Protein AF-A0AAD7ZC26-F1 (afdb_monomer_lite)

Radius of gyration: 25.43 Å; chains: 1; bounding box: 48×97×49 Å

Organism: Diploptera punctata (NCBI:txid6984)

Foldseek 3Di:
DDDDDDDDPPPPPPPPPPDDPPPLCPPDDDDPQWDWAFADDDDPDPPDDGDRIDTDGNPPDPVPPPDVPVLQPPDDDDQQWGWDQQDDDDPDPPDDRDGIDTDGDADPVRDSPSDDDLCPPDDDDPQWDKDWDDDDDPDPPDDDIHIDIDGPPPPD

Sequence (156 aa):
MLLDLIFGAFLLTSGCYGKPRQEPCASVTCESGYYCQPQYRHCVTRPCTQPPPKCVQIPTDPENKDPPINECESVKCRHGYYCQPQRRYCVTTPCYQPGPKCVPIPTETGEPSLHYNPCANVTCSAGTYCQFTIINCFTTPCPQPEPFCEQITAKR

Structure (mmCIF, N/CA/C/O backbone):
data_AF-A0AAD7ZC26-F1
#
_entry.id   AF-A0AAD7ZC26-F1
#
loop_
_atom_site.group_PDB
_atom_site.id
_atom_site.type_symbol
_atom_site.label_atom_id
_atom_site.label_alt_id
_atom_site.label_comp_id
_atom_site.label_asym_id
_atom_site.label_entity_id
_atom_site.label_seq_id
_atom_site.pdbx_PDB_ins_code
_atom_site.Cartn_x
_atom_site.Cartn_y
_atom_site.Cartn_z
_atom_site.occupancy
_atom_site.B_iso_or_equiv
_atom_site.auth_seq_id
_atom_site.auth_comp_id
_atom_site.auth_asym_id
_atom_site.auth_atom_id
_atom_site.pdbx_PDB_model_num
ATOM 1 N N . MET A 1 1 ? -7.519 -72.161 -4.606 1.00 52.31 1 MET A N 1
ATOM 2 C CA . MET A 1 1 ? -6.377 -71.307 -4.986 1.00 52.31 1 MET A CA 1
ATOM 3 C C . MET A 1 1 ? -6.771 -70.556 -6.243 1.00 52.31 1 MET A C 1
ATOM 5 O O . MET A 1 1 ? -6.722 -71.134 -7.316 1.00 52.31 1 MET A O 1
ATOM 9 N N . LEU A 1 2 ? -7.251 -69.325 -6.091 1.00 50.31 2 LEU A N 1
ATOM 10 C CA . LEU A 1 2 ? -7.445 -68.380 -7.188 1.00 50.31 2 LEU A CA 1
ATOM 11 C C . LEU A 1 2 ? -7.242 -66.994 -6.565 1.00 50.31 2 LEU A C 1
ATOM 13 O O . LEU A 1 2 ? -8.069 -66.538 -5.778 1.00 50.31 2 LEU A O 1
ATOM 17 N N . LEU A 1 3 ? -6.048 -66.438 -6.770 1.00 50.41 3 LEU A N 1
ATOM 18 C CA . LEU A 1 3 ? -5.727 -65.051 -6.456 1.00 50.41 3 LEU A CA 1
ATOM 19 C C . LEU A 1 3 ? -6.137 -64.234 -7.678 1.00 50.41 3 LEU A C 1
ATOM 21 O O . LEU A 1 3 ? -5.496 -64.382 -8.712 1.00 50.41 3 LEU A O 1
ATOM 25 N N . ASP A 1 4 ? -7.119 -63.350 -7.534 1.00 49.47 4 ASP A N 1
ATOM 26 C CA . ASP A 1 4 ? -7.342 -62.280 -8.501 1.00 49.47 4 ASP A CA 1
ATOM 27 C C . ASP A 1 4 ? -7.375 -60.927 -7.790 1.00 49.47 4 ASP A C 1
ATOM 29 O O . ASP A 1 4 ? -8.308 -60.553 -7.079 1.00 49.47 4 ASP A O 1
ATOM 33 N N . LEU A 1 5 ? -6.242 -60.249 -7.968 1.00 56.09 5 LEU A N 1
ATOM 34 C CA . LEU A 1 5 ? -6.056 -58.812 -8.112 1.00 56.09 5 LEU A CA 1
ATOM 35 C C . LEU A 1 5 ? -7.349 -57.997 -8.284 1.00 56.09 5 LEU A C 1
ATOM 37 O O . LEU A 1 5 ? -7.969 -58.025 -9.345 1.00 56.09 5 LEU A O 1
ATOM 41 N N . ILE A 1 6 ? -7.644 -57.123 -7.318 1.00 58.47 6 ILE A N 1
ATOM 42 C CA . ILE A 1 6 ? -8.389 -55.892 -7.599 1.00 58.47 6 ILE A CA 1
ATOM 43 C C . ILE A 1 6 ? -7.529 -54.702 -7.190 1.00 58.47 6 ILE A C 1
ATOM 45 O O . ILE A 1 6 ? -7.143 -54.520 -6.037 1.00 58.47 6 ILE A O 1
ATOM 49 N N . PHE A 1 7 ? -7.198 -53.943 -8.228 1.00 47.16 7 PHE A N 1
ATOM 50 C CA . PHE A 1 7 ? -6.383 -52.747 -8.267 1.00 47.16 7 PHE A CA 1
ATOM 51 C C . PHE A 1 7 ? -6.825 -51.704 -7.238 1.00 47.16 7 PHE A C 1
ATOM 53 O O . PHE A 1 7 ? -7.965 -51.240 -7.239 1.00 47.16 7 PHE A O 1
ATOM 60 N N . GLY A 1 8 ? -5.869 -51.273 -6.414 1.00 45.41 8 GLY A N 1
ATOM 61 C CA . GLY A 1 8 ? -5.979 -50.054 -5.629 1.00 45.41 8 GLY A CA 1
ATOM 62 C C . GLY A 1 8 ? -6.068 -48.838 -6.547 1.00 45.41 8 GLY A C 1
ATOM 63 O O . GLY A 1 8 ? -5.080 -48.428 -7.153 1.00 45.41 8 GLY A O 1
ATOM 64 N N . ALA A 1 9 ? -7.252 -48.237 -6.619 1.00 47.50 9 ALA A N 1
ATOM 65 C CA . ALA A 1 9 ? -7.440 -46.900 -7.157 1.00 47.50 9 ALA A CA 1
ATOM 66 C C . ALA A 1 9 ? -6.942 -45.874 -6.124 1.00 47.50 9 ALA A C 1
ATOM 68 O O . ALA A 1 9 ? -7.711 -45.319 -5.341 1.00 47.50 9 ALA A O 1
ATOM 69 N N . PHE A 1 10 ? -5.628 -45.643 -6.102 1.00 43.62 10 PHE A N 1
ATOM 70 C CA . PHE A 1 10 ? -5.040 -44.483 -5.437 1.00 43.62 10 PHE A CA 1
ATOM 71 C C . PHE A 1 10 ? -5.405 -43.238 -6.257 1.00 43.62 10 PHE A C 1
ATOM 73 O O . PHE A 1 10 ? -4.747 -42.894 -7.239 1.00 43.62 10 PHE A O 1
ATOM 80 N N . LEU A 1 11 ? -6.493 -42.571 -5.871 1.00 43.16 11 LEU A N 1
ATOM 81 C CA . LEU A 1 11 ? -6.806 -41.219 -6.320 1.00 43.16 11 LEU A CA 1
ATOM 82 C C . LEU A 1 11 ? -5.749 -40.269 -5.743 1.00 43.16 11 LEU A C 1
ATOM 84 O O . LEU A 1 11 ? -5.903 -39.720 -4.655 1.00 43.16 11 LEU A O 1
ATOM 88 N N . LEU A 1 12 ? -4.653 -40.082 -6.480 1.00 42.78 12 LEU A N 1
ATOM 89 C CA . LEU A 1 12 ? -3.756 -38.944 -6.309 1.00 42.78 12 LEU A CA 1
ATOM 90 C C . LEU A 1 12 ? -4.527 -37.687 -6.722 1.00 42.78 12 LEU A C 1
ATOM 92 O O . LEU A 1 12 ? -4.458 -37.231 -7.863 1.00 42.78 12 LEU A O 1
ATOM 96 N N . THR A 1 13 ? -5.291 -37.119 -5.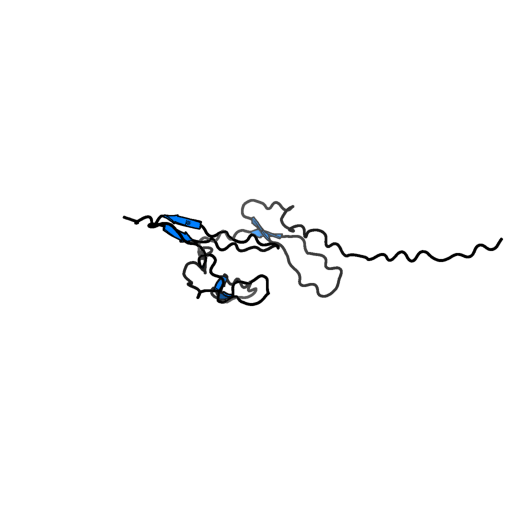790 1.00 45.69 13 THR A N 1
ATOM 97 C CA . THR A 1 13 ? -5.706 -35.723 -5.882 1.00 45.69 13 THR A CA 1
ATOM 98 C C . THR A 1 13 ? -4.445 -34.881 -5.749 1.00 45.69 13 THR A C 1
ATOM 100 O O . THR A 1 13 ? -4.017 -34.537 -4.647 1.00 45.69 13 THR A O 1
ATOM 103 N N . SER A 1 14 ? -3.821 -34.598 -6.889 1.00 42.56 14 SER A N 1
ATOM 104 C CA . SER A 1 14 ? -2.744 -33.631 -7.071 1.00 42.56 14 SER A CA 1
ATOM 105 C C . SER A 1 14 ? -3.265 -32.234 -6.733 1.00 42.56 14 SER A C 1
ATOM 107 O O . SER A 1 14 ? -3.502 -31.407 -7.611 1.00 42.56 14 SER A O 1
ATOM 109 N N . GLY A 1 15 ? -3.490 -31.972 -5.448 1.00 40.41 15 GLY A N 1
ATOM 110 C CA . GLY A 1 15 ? -3.677 -30.628 -4.942 1.00 40.41 15 GLY A CA 1
ATOM 111 C C . GLY A 1 15 ? -2.393 -29.867 -5.225 1.00 40.41 15 GLY A C 1
ATOM 112 O O . GLY A 1 15 ? -1.362 -30.119 -4.603 1.00 40.41 15 GLY A O 1
ATOM 113 N N . CYS A 1 16 ? -2.427 -28.958 -6.198 1.00 36.28 16 CYS A N 1
ATOM 114 C CA . CYS A 1 16 ? -1.396 -27.945 -6.345 1.00 36.28 16 CYS A CA 1
ATOM 115 C C . CYS A 1 16 ? -1.462 -27.029 -5.116 1.00 36.28 16 CYS A C 1
ATOM 117 O O . CYS A 1 16 ? -2.050 -25.953 -5.170 1.00 36.28 16 CYS A O 1
ATOM 119 N N . TYR A 1 17 ? -0.874 -27.455 -3.998 1.00 37.22 17 TYR A N 1
ATOM 120 C CA . TYR A 1 17 ? -0.550 -26.563 -2.896 1.00 37.22 17 TYR A CA 1
ATOM 121 C C . TYR A 1 17 ? 0.497 -25.586 -3.430 1.00 37.22 17 TYR A C 1
ATOM 123 O O . TYR A 1 17 ? 1.680 -25.912 -3.550 1.00 37.22 17 TYR A O 1
ATOM 131 N N . GLY A 1 18 ? 0.044 -24.405 -3.856 1.00 38.97 18 GLY A N 1
ATOM 132 C CA . GLY A 1 18 ? 0.932 -23.312 -4.216 1.00 38.97 18 GLY A CA 1
ATOM 133 C C . GLY A 1 18 ? 1.822 -23.021 -3.016 1.00 38.97 18 GLY A C 1
ATOM 134 O O . GLY A 1 18 ? 1.324 -22.626 -1.965 1.00 38.97 18 GLY A O 1
ATOM 135 N N . LYS A 1 19 ? 3.133 -23.258 -3.153 1.00 41.38 19 LYS A N 1
ATOM 136 C CA . LYS A 1 19 ? 4.108 -22.805 -2.156 1.00 41.38 19 LYS A CA 1
ATOM 137 C C . LYS A 1 19 ? 3.853 -21.317 -1.873 1.00 41.38 19 LYS A C 1
ATOM 139 O O . LYS A 1 19 ? 3.582 -20.583 -2.830 1.00 41.38 19 LYS A O 1
ATOM 144 N N . PRO A 1 20 ? 3.950 -20.863 -0.609 1.00 44.84 20 PRO A N 1
ATOM 145 C CA . PRO A 1 20 ? 3.860 -19.445 -0.291 1.00 44.84 20 PRO A CA 1
ATOM 146 C C . PRO A 1 20 ? 4.838 -18.691 -1.190 1.00 44.84 20 PRO A C 1
ATOM 148 O O . PRO A 1 20 ? 6.010 -19.059 -1.306 1.00 44.84 20 PRO A O 1
ATOM 151 N N . ARG A 1 21 ? 4.307 -17.710 -1.921 1.00 54.25 21 ARG A N 1
ATOM 152 C CA . ARG A 1 21 ? 5.034 -16.936 -2.924 1.00 54.25 21 ARG A CA 1
ATOM 153 C C . ARG A 1 21 ? 6.139 -16.183 -2.186 1.00 54.25 21 ARG A C 1
ATOM 155 O O . ARG A 1 21 ? 5.853 -15.188 -1.534 1.00 54.25 21 ARG A O 1
ATOM 162 N N . GLN A 1 22 ? 7.369 -16.699 -2.226 1.00 58.16 22 GLN A N 1
ATOM 163 C CA . GLN A 1 22 ? 8.522 -15.987 -1.681 1.00 58.16 22 GLN A CA 1
ATOM 164 C C . GLN A 1 22 ? 8.574 -14.620 -2.357 1.00 58.16 22 GLN A C 1
ATOM 166 O O . GLN A 1 22 ? 8.558 -14.534 -3.588 1.00 58.16 22 GLN A O 1
ATOM 171 N N . GLU A 1 23 ? 8.572 -13.556 -1.558 1.00 75.38 23 GLU A N 1
ATOM 172 C CA . GLU A 1 23 ? 8.783 -12.217 -2.080 1.00 75.38 23 GLU A CA 1
ATOM 173 C C . GLU A 1 23 ? 10.173 -12.201 -2.725 1.00 75.38 23 GLU A C 1
ATOM 175 O O . GLU A 1 23 ? 11.161 -12.467 -2.041 1.00 75.38 23 GLU A O 1
ATOM 180 N N . PRO A 1 24 ? 10.293 -11.931 -4.035 1.00 79.25 24 PRO A N 1
ATOM 181 C CA . PRO A 1 24 ? 11.559 -12.087 -4.751 1.00 79.25 24 PRO A CA 1
ATOM 182 C C . PRO A 1 24 ? 12.663 -11.171 -4.207 1.00 79.25 24 PRO A C 1
ATOM 184 O O . PRO A 1 24 ? 13.836 -11.452 -4.408 1.00 79.25 24 PRO A O 1
ATOM 187 N N . CYS A 1 25 ? 12.306 -10.108 -3.483 1.00 86.56 25 CYS A N 1
ATOM 188 C CA . CYS A 1 25 ? 13.255 -9.217 -2.822 1.00 86.56 25 CYS A CA 1
ATOM 189 C C . CYS A 1 25 ? 13.634 -9.630 -1.390 1.00 86.56 25 CYS A C 1
ATOM 191 O O . CYS A 1 25 ? 14.543 -9.029 -0.830 1.00 86.56 25 CYS A O 1
ATOM 193 N N . ALA A 1 26 ? 13.003 -10.649 -0.798 1.00 85.88 26 ALA A N 1
ATOM 194 C CA . ALA A 1 26 ? 13.269 -11.043 0.590 1.00 85.88 26 ALA A CA 1
ATOM 195 C C . ALA A 1 26 ? 14.703 -11.556 0.815 1.00 85.88 26 ALA A C 1
ATOM 197 O O . ALA A 1 26 ? 15.224 -11.462 1.921 1.00 85.88 26 ALA A O 1
ATOM 198 N N . SER A 1 27 ? 15.348 -12.094 -0.224 1.00 86.81 27 SER A N 1
ATOM 199 C CA . SER A 1 27 ? 16.714 -12.627 -0.158 1.00 86.81 27 SER A CA 1
ATOM 200 C C . SER A 1 27 ? 17.760 -11.744 -0.845 1.00 86.81 27 SER A C 1
ATOM 202 O O . SER A 1 27 ? 18.887 -12.195 -1.039 1.00 86.81 27 SER A O 1
ATOM 204 N N . VAL A 1 28 ? 17.401 -10.532 -1.285 1.00 90.38 28 VAL A N 1
ATOM 205 C CA . VAL A 1 28 ? 18.288 -9.673 -2.083 1.00 90.38 28 VAL A CA 1
ATOM 206 C C . VAL A 1 28 ? 18.618 -8.394 -1.334 1.00 90.38 28 VAL A C 1
ATOM 208 O O . VAL A 1 28 ? 17.762 -7.538 -1.126 1.00 90.38 28 VAL A O 1
ATOM 211 N N . THR A 1 29 ? 19.894 -8.251 -0.987 1.00 93.06 29 THR A N 1
ATOM 212 C CA . THR A 1 29 ? 20.455 -7.036 -0.396 1.00 93.06 29 THR A CA 1
ATOM 213 C C . THR A 1 29 ? 21.092 -6.195 -1.498 1.00 93.06 29 THR A C 1
ATOM 215 O O . THR A 1 29 ? 22.001 -6.663 -2.182 1.00 93.06 29 THR A O 1
ATOM 218 N N . CYS A 1 30 ? 20.615 -4.964 -1.679 1.00 92.62 30 CYS A N 1
ATOM 219 C CA . CYS A 1 30 ? 21.195 -4.001 -2.616 1.00 92.62 30 CYS A CA 1
ATOM 220 C C . CYS A 1 30 ? 22.222 -3.095 -1.919 1.00 92.62 30 CYS A C 1
ATOM 222 O O . CYS A 1 30 ? 22.144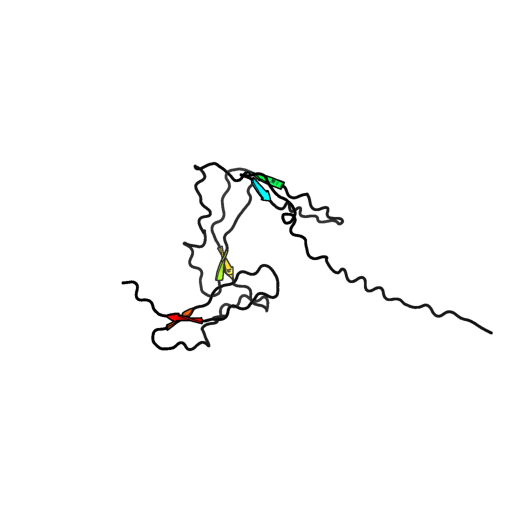 -2.877 -0.711 1.00 92.62 30 CYS A O 1
ATOM 224 N N . GLU A 1 31 ? 23.171 -2.556 -2.687 1.00 91.94 31 GLU A N 1
ATOM 225 C CA . GLU A 1 31 ? 24.127 -1.549 -2.208 1.00 91.94 31 GLU A CA 1
ATOM 226 C C . GLU A 1 31 ? 23.426 -0.230 -1.828 1.00 91.94 31 GLU A C 1
ATOM 228 O O . GLU A 1 31 ? 22.322 0.069 -2.293 1.00 91.94 31 GLU A O 1
ATOM 233 N N . SER A 1 32 ? 24.076 0.584 -0.990 1.00 88.25 32 SER A N 1
ATOM 234 C CA . SER A 1 32 ? 23.566 1.901 -0.589 1.00 88.25 32 SER A CA 1
ATOM 235 C C . SER A 1 32 ? 23.230 2.768 -1.806 1.00 88.25 32 SER A C 1
ATOM 237 O O . SER A 1 32 ? 24.037 2.911 -2.721 1.00 88.25 32 SER A O 1
ATOM 239 N N . GLY A 1 33 ? 22.038 3.371 -1.807 1.00 84.44 33 GLY A N 1
ATOM 240 C CA . GLY A 1 33 ? 21.546 4.161 -2.942 1.00 84.44 33 GLY A CA 1
ATOM 241 C C . GLY A 1 33 ? 20.802 3.348 -4.006 1.00 84.44 33 GLY A C 1
ATOM 242 O O . GLY A 1 33 ? 20.439 3.904 -5.038 1.00 84.44 33 GLY A O 1
ATOM 243 N N . TYR A 1 34 ? 20.533 2.063 -3.762 1.00 89.56 34 TYR A N 1
ATOM 244 C CA . TYR A 1 34 ? 19.723 1.204 -4.624 1.00 89.56 34 TYR A CA 1
ATOM 245 C C . TYR A 1 34 ? 18.591 0.549 -3.824 1.00 89.56 34 TYR A C 1
ATOM 247 O O . TYR A 1 34 ? 18.728 0.287 -2.632 1.00 89.56 34 TYR A O 1
ATOM 255 N N . TYR A 1 35 ? 17.470 0.249 -4.481 1.00 85.12 35 TYR A N 1
ATOM 256 C CA . TYR A 1 35 ? 16.385 -0.548 -3.905 1.00 85.12 35 TYR A CA 1
ATOM 257 C C . TYR A 1 35 ? 16.105 -1.783 -4.763 1.00 85.12 35 TYR A C 1
ATOM 259 O O . TYR A 1 35 ? 16.323 -1.783 -5.977 1.00 85.12 35 TYR A O 1
ATOM 267 N N . CYS A 1 36 ? 15.636 -2.858 -4.129 1.00 89.62 36 CYS A N 1
ATOM 268 C CA . CYS A 1 36 ? 15.265 -4.073 -4.843 1.00 89.62 36 CYS A CA 1
ATOM 269 C C . CYS A 1 36 ? 13.924 -3.871 -5.555 1.00 89.62 36 CYS A C 1
ATOM 271 O O . CYS A 1 36 ? 12.907 -3.606 -4.915 1.00 89.62 36 CYS A O 1
ATOM 273 N N . GLN A 1 37 ? 13.915 -4.024 -6.880 1.00 87.12 37 GLN A N 1
ATOM 274 C CA . GLN A 1 37 ? 12.700 -3.988 -7.681 1.00 87.12 37 GLN A CA 1
ATOM 275 C C . GLN A 1 37 ? 12.342 -5.401 -8.163 1.00 87.12 37 GLN A C 1
ATOM 277 O O . GLN A 1 37 ? 13.110 -6.006 -8.928 1.00 87.12 37 GLN A O 1
ATOM 282 N N . PRO A 1 38 ? 11.168 -5.931 -7.771 1.00 84.44 38 PRO A N 1
ATOM 283 C CA . PRO A 1 38 ? 10.687 -7.200 -8.290 1.00 84.44 38 PRO A CA 1
ATOM 284 C C . PRO A 1 38 ? 10.415 -7.077 -9.792 1.00 84.44 38 PRO A C 1
ATOM 286 O O . PRO A 1 38 ? 9.823 -6.104 -10.261 1.00 84.44 38 PRO A O 1
ATOM 289 N N . GLN A 1 39 ? 10.847 -8.076 -10.557 1.00 80.25 39 GLN A N 1
ATOM 290 C CA . GLN A 1 39 ? 10.651 -8.125 -12.001 1.00 80.25 39 GLN A CA 1
ATOM 291 C C . GLN A 1 39 ? 9.491 -9.077 -12.309 1.00 80.25 39 GLN A C 1
ATOM 293 O O . GLN A 1 39 ? 9.562 -10.275 -12.035 1.00 80.25 39 GLN A O 1
ATOM 298 N N . TYR A 1 40 ? 8.410 -8.557 -12.888 1.00 77.31 40 TYR A N 1
ATOM 299 C CA . TYR A 1 40 ? 7.254 -9.364 -13.273 1.00 77.31 40 TYR A CA 1
ATOM 300 C C . TYR A 1 40 ? 7.191 -9.484 -14.794 1.00 77.31 40 TYR A C 1
ATOM 302 O O . TYR A 1 40 ? 7.112 -8.484 -15.502 1.00 77.31 40 TYR A O 1
ATOM 310 N N . ARG A 1 41 ? 7.199 -10.718 -15.309 1.00 70.94 41 ARG A N 1
ATOM 311 C CA . ARG A 1 41 ? 6.819 -10.997 -16.699 1.00 70.94 41 ARG A CA 1
ATOM 312 C C . ARG A 1 41 ? 5.424 -11.599 -16.722 1.00 70.94 41 ARG A C 1
ATOM 314 O O . ARG A 1 41 ? 5.150 -12.563 -16.009 1.00 70.94 41 ARG A O 1
ATOM 321 N N . HIS A 1 42 ? 4.567 -11.057 -17.581 1.00 69.50 42 HIS A N 1
ATOM 322 C CA . HIS A 1 42 ? 3.330 -11.723 -17.965 1.00 69.50 42 HIS A CA 1
ATOM 323 C C . HIS A 1 42 ? 3.700 -12.926 -18.837 1.00 69.50 42 HIS A C 1
ATOM 325 O O . HIS A 1 42 ? 4.027 -12.774 -20.010 1.00 69.50 42 HIS A O 1
ATOM 331 N N . CYS A 1 43 ? 3.722 -14.121 -18.249 1.00 72.06 43 CYS A N 1
ATOM 332 C CA . CYS A 1 43 ? 3.868 -15.360 -19.005 1.00 72.06 43 CYS A CA 1
ATOM 333 C C . CYS A 1 43 ? 2.494 -15.971 -19.260 1.00 72.06 43 CYS A C 1
ATOM 335 O O . CYS A 1 43 ? 1.699 -16.131 -18.335 1.00 72.06 43 CYS A O 1
ATOM 337 N N . VAL A 1 44 ? 2.249 -16.319 -20.521 1.00 76.31 44 VAL A N 1
ATOM 338 C CA . VAL A 1 44 ? 0.996 -16.929 -20.992 1.00 76.31 44 VAL A CA 1
ATOM 339 C C . VAL A 1 44 ? 1.102 -18.462 -21.005 1.00 76.31 44 VAL A C 1
ATOM 341 O O . VAL A 1 44 ? 0.099 -19.155 -20.874 1.00 76.31 44 VAL A O 1
ATOM 344 N N . THR A 1 45 ? 2.322 -19.003 -21.075 1.00 61.88 45 THR A N 1
ATOM 345 C CA . THR A 1 45 ? 2.601 -20.441 -21.204 1.00 61.88 45 THR A CA 1
ATOM 346 C C . THR A 1 45 ? 3.594 -20.899 -20.133 1.00 61.88 45 THR A C 1
ATOM 348 O O . THR A 1 45 ? 4.598 -20.234 -19.887 1.00 61.88 45 THR A O 1
ATOM 351 N N . ARG A 1 46 ? 3.306 -22.025 -19.463 1.00 64.56 46 ARG A N 1
ATOM 352 C CA . ARG A 1 46 ? 4.168 -22.621 -18.420 1.00 64.56 46 ARG A CA 1
ATOM 353 C C . ARG A 1 46 ? 5.313 -23.448 -19.041 1.00 64.56 46 ARG A C 1
ATOM 355 O O . ARG A 1 46 ? 5.088 -24.027 -20.102 1.00 64.56 46 ARG A O 1
ATOM 362 N N . PRO A 1 47 ? 6.475 -23.598 -18.361 1.00 72.31 47 PRO A N 1
ATOM 363 C CA . PRO A 1 47 ? 6.832 -23.048 -17.046 1.00 72.31 47 PRO A CA 1
ATOM 364 C C . PRO A 1 47 ? 7.272 -21.577 -17.111 1.00 72.31 47 PRO A C 1
ATOM 366 O O . PRO A 1 47 ? 8.085 -21.186 -17.943 1.00 72.31 47 PRO A O 1
ATOM 369 N N . CYS A 1 48 ? 6.745 -20.758 -16.200 1.00 70.38 48 CYS A N 1
ATOM 370 C CA . CYS A 1 48 ? 7.074 -19.338 -16.126 1.00 70.38 48 CYS A CA 1
ATOM 371 C C . CYS A 1 48 ? 8.296 -19.144 -15.225 1.00 70.38 48 CYS A C 1
ATOM 373 O O . CYS A 1 48 ? 8.161 -19.114 -14.000 1.00 70.38 48 CYS A O 1
ATOM 375 N N . THR A 1 49 ? 9.483 -19.001 -15.807 1.00 80.56 49 THR A N 1
ATOM 376 C CA . THR A 1 49 ? 10.670 -18.610 -15.040 1.00 80.56 49 THR A CA 1
ATOM 377 C C . THR A 1 49 ? 10.543 -17.136 -14.672 1.00 80.56 49 THR A C 1
ATOM 379 O O . THR A 1 49 ? 10.539 -16.269 -15.550 1.00 80.56 49 THR A O 1
ATOM 382 N N . GLN A 1 50 ? 10.397 -16.838 -13.379 1.00 78.38 50 GLN A N 1
ATOM 383 C CA . GLN A 1 50 ? 10.439 -15.451 -12.929 1.00 78.38 50 GLN A CA 1
ATOM 384 C C . GLN A 1 50 ? 11.861 -14.914 -13.126 1.00 78.38 50 GLN A C 1
ATOM 386 O O . GLN A 1 50 ? 12.817 -15.583 -12.727 1.00 78.38 50 GLN A O 1
ATOM 391 N N . PRO A 1 51 ? 12.030 -13.746 -13.765 1.00 80.12 51 PRO A N 1
ATOM 392 C CA . PRO A 1 51 ? 13.338 -13.118 -13.832 1.00 80.12 51 PRO A CA 1
ATOM 393 C C . PRO A 1 51 ? 13.831 -12.791 -12.415 1.00 80.12 51 PRO A C 1
ATOM 395 O O . PRO A 1 51 ? 13.013 -12.484 -11.541 1.00 80.12 51 PRO A O 1
ATOM 398 N N . PRO A 1 52 ? 15.152 -12.836 -12.181 1.00 84.06 52 PRO A N 1
ATOM 399 C CA . PRO A 1 52 ? 15.701 -12.420 -10.903 1.00 84.06 52 PRO A CA 1
ATOM 400 C C . PRO A 1 52 ? 15.320 -10.956 -10.619 1.00 84.06 52 PRO A C 1
ATOM 402 O O . PRO A 1 52 ? 15.214 -10.153 -11.557 1.00 84.06 52 PRO A O 1
ATOM 405 N N . PRO A 1 53 ? 15.094 -10.592 -9.345 1.00 89.12 53 PRO A N 1
ATOM 406 C CA . PRO A 1 53 ? 14.916 -9.195 -8.961 1.00 89.12 53 PRO A CA 1
ATOM 407 C C . PRO A 1 53 ? 16.151 -8.376 -9.355 1.00 89.12 53 PRO A C 1
ATOM 409 O O . PRO A 1 53 ? 17.262 -8.902 -9.461 1.00 89.12 53 PRO A O 1
ATOM 412 N N . LYS A 1 54 ? 15.962 -7.073 -9.563 1.00 92.25 54 LYS A N 1
ATOM 413 C CA . LYS A 1 54 ? 17.042 -6.166 -9.960 1.00 92.25 54 LYS A CA 1
ATOM 414 C C . LYS A 1 54 ? 17.178 -5.048 -8.935 1.00 92.25 54 LYS A C 1
ATOM 416 O O . LYS A 1 54 ? 16.180 -4.428 -8.580 1.00 92.25 54 LYS A O 1
ATOM 421 N N . CYS A 1 55 ? 18.402 -4.768 -8.499 1.00 92.81 55 CYS A N 1
ATOM 422 C CA . CYS A 1 55 ? 18.699 -3.547 -7.759 1.00 92.81 55 CYS A CA 1
ATOM 423 C C . CYS A 1 55 ? 18.680 -2.363 -8.728 1.00 92.81 55 CYS A C 1
ATOM 425 O O . CYS A 1 55 ? 19.372 -2.368 -9.748 1.00 92.81 55 CYS A O 1
ATOM 427 N N . VAL A 1 56 ? 17.858 -1.368 -8.428 1.00 88.94 56 VAL A N 1
ATOM 428 C CA . VAL A 1 56 ? 17.697 -0.154 -9.230 1.00 88.94 56 VAL A CA 1
ATOM 429 C C . VAL A 1 56 ? 18.074 1.056 -8.397 1.00 88.94 56 VAL A C 1
ATOM 431 O O . VAL A 1 56 ? 17.801 1.101 -7.199 1.00 88.94 56 VAL A O 1
ATOM 434 N N . GLN A 1 57 ? 18.758 2.006 -9.028 1.00 87.94 57 GLN A N 1
ATOM 435 C CA . GLN A 1 57 ? 19.275 3.184 -8.348 1.00 87.94 57 GLN A CA 1
ATOM 436 C C . GLN A 1 57 ? 18.104 4.028 -7.844 1.00 87.94 57 GLN A C 1
ATOM 438 O O . GLN A 1 57 ? 17.149 4.286 -8.580 1.00 87.94 57 GLN A O 1
ATOM 443 N N . ILE A 1 58 ? 18.169 4.434 -6.580 1.00 79.12 58 ILE A N 1
ATOM 444 C CA . ILE A 1 58 ? 17.272 5.439 -6.022 1.00 79.12 58 ILE A CA 1
ATOM 445 C C . ILE A 1 58 ? 17.608 6.735 -6.766 1.00 79.12 58 ILE A C 1
ATOM 447 O O . ILE A 1 58 ? 18.771 7.141 -6.732 1.00 79.12 58 ILE A O 1
ATOM 451 N N . PRO A 1 59 ? 16.651 7.363 -7.473 1.00 72.12 59 PRO A N 1
ATOM 452 C CA . PRO A 1 59 ? 16.911 8.606 -8.182 1.00 72.12 59 PRO A CA 1
ATOM 453 C C . PRO A 1 59 ? 17.499 9.629 -7.208 1.00 72.12 59 PRO A C 1
ATOM 455 O O . PRO A 1 59 ? 16.854 10.010 -6.236 1.00 72.12 59 PRO A O 1
ATOM 458 N N . THR A 1 60 ? 18.748 10.027 -7.444 1.00 63.06 60 THR A N 1
ATOM 459 C CA . THR A 1 60 ? 19.457 11.019 -6.626 1.00 63.06 60 THR A CA 1
ATOM 460 C C . THR A 1 60 ? 19.181 12.441 -7.082 1.00 63.06 60 THR A C 1
ATOM 462 O O . THR A 1 60 ? 19.752 13.361 -6.512 1.00 63.06 60 THR A O 1
ATOM 465 N N . ASP A 1 61 ? 18.368 12.617 -8.124 1.00 54.69 61 ASP A N 1
ATOM 466 C CA . ASP A 1 61 ? 18.128 13.906 -8.751 1.00 54.69 61 ASP A CA 1
ATOM 467 C C . ASP A 1 61 ? 17.213 14.770 -7.865 1.00 54.69 61 ASP A C 1
ATOM 469 O O . ASP A 1 61 ? 16.016 14.485 -7.750 1.00 54.69 61 ASP A O 1
ATOM 473 N N . PRO A 1 62 ? 17.750 15.811 -7.204 1.00 53.44 62 PRO A N 1
ATOM 474 C CA . PRO A 1 62 ? 16.976 16.681 -6.338 1.00 53.44 62 PRO A CA 1
ATOM 475 C C . PRO A 1 62 ? 16.146 17.698 -7.132 1.00 53.44 62 PRO A C 1
ATOM 477 O O . PRO A 1 62 ? 15.499 18.523 -6.493 1.00 53.44 62 PRO A O 1
ATOM 480 N N . GLU A 1 63 ? 16.170 17.683 -8.473 1.00 53.19 63 GLU A N 1
ATOM 481 C CA . GLU A 1 63 ? 15.261 18.465 -9.326 1.00 53.19 63 GLU A CA 1
ATOM 482 C C . GLU A 1 63 ? 14.020 17.682 -9.759 1.00 53.19 63 GLU A C 1
ATOM 484 O O . GLU A 1 63 ? 13.007 18.292 -10.096 1.00 53.19 63 GLU A O 1
ATOM 489 N N . ASN A 1 64 ? 14.014 16.353 -9.621 1.00 47.81 64 ASN A N 1
ATOM 490 C CA . ASN A 1 64 ? 12.788 15.562 -9.714 1.00 47.81 64 ASN A CA 1
ATOM 491 C C . ASN A 1 64 ? 12.088 15.542 -8.340 1.00 47.81 64 ASN A C 1
ATOM 493 O O . ASN A 1 64 ? 11.863 14.496 -7.733 1.00 47.81 64 ASN A O 1
ATOM 497 N N . LYS A 1 65 ? 11.806 16.746 -7.815 1.00 41.59 65 LYS A N 1
ATOM 498 C CA . LYS A 1 65 ? 11.036 16.984 -6.582 1.00 41.59 65 LYS A CA 1
ATOM 499 C C . LYS A 1 65 ? 9.541 16.886 -6.829 1.00 41.59 65 LYS A C 1
ATOM 501 O O . LYS A 1 65 ? 8.787 17.737 -6.360 1.00 41.59 65 LYS A O 1
ATOM 506 N N . ASP A 1 66 ? 9.095 15.831 -7.476 1.00 46.16 66 ASP A N 1
ATOM 507 C CA . ASP A 1 66 ? 7.870 15.284 -6.944 1.00 46.16 66 ASP A CA 1
ATOM 508 C C . ASP A 1 66 ? 8.346 14.369 -5.821 1.00 46.16 66 ASP A C 1
ATOM 510 O O . ASP A 1 66 ? 8.845 13.270 -6.089 1.00 46.16 66 ASP A O 1
ATOM 514 N N . PRO A 1 67 ? 8.249 14.786 -4.535 1.00 44.22 67 PRO A N 1
ATOM 515 C CA . PRO A 1 67 ? 8.180 13.785 -3.482 1.00 44.22 67 PRO A CA 1
ATOM 516 C C . PRO A 1 67 ? 7.154 12.718 -3.914 1.00 44.22 67 PRO A C 1
ATOM 518 O O . PRO A 1 67 ? 6.365 12.938 -4.838 1.00 44.22 67 PRO A O 1
ATOM 521 N N . PRO A 1 68 ? 7.068 11.554 -3.262 1.00 51.09 68 PRO A N 1
ATOM 522 C CA . PRO A 1 68 ? 5.786 10.876 -3.238 1.00 51.09 68 PRO A CA 1
ATOM 523 C C . PRO A 1 68 ? 4.806 11.857 -2.574 1.00 51.09 68 PRO A C 1
ATOM 525 O O . PRO A 1 68 ? 4.558 11.777 -1.377 1.00 51.09 68 PRO A O 1
ATOM 528 N N . ILE A 1 69 ? 4.308 12.842 -3.334 1.00 50.16 69 ILE A N 1
ATOM 529 C CA . ILE A 1 69 ? 3.120 13.602 -3.040 1.00 50.16 69 ILE A CA 1
ATOM 530 C C . ILE A 1 69 ? 2.168 12.463 -2.771 1.00 50.16 69 ILE A C 1
ATOM 532 O O . ILE A 1 69 ? 1.989 11.583 -3.620 1.00 50.16 69 ILE A O 1
ATOM 536 N N . ASN A 1 70 ? 1.677 12.374 -1.541 1.00 59.22 70 ASN A N 1
ATOM 537 C CA . ASN A 1 70 ? 0.526 11.544 -1.296 1.00 59.22 70 ASN A CA 1
ATOM 538 C C . ASN A 1 70 ? -0.522 12.113 -2.246 1.00 59.22 70 ASN A C 1
ATOM 540 O O . ASN A 1 70 ? -1.168 13.107 -1.940 1.00 59.22 70 ASN A O 1
ATOM 544 N N . GLU A 1 71 ? -0.642 11.534 -3.440 1.00 73.50 71 GLU A N 1
ATOM 545 C CA . GLU A 1 71 ? -1.562 11.991 -4.479 1.00 73.50 71 GLU A CA 1
ATOM 546 C C . GLU A 1 71 ? -2.988 12.028 -3.904 1.00 73.50 71 GLU A C 1
ATOM 548 O O . GLU A 1 71 ? -3.841 12.795 -4.325 1.00 73.50 71 GLU A O 1
ATOM 553 N N . CYS A 1 72 ? -3.215 11.245 -2.852 1.00 81.31 72 CYS A N 1
ATOM 554 C CA . CYS A 1 72 ? -4.440 11.163 -2.088 1.00 81.31 72 CYS A CA 1
ATOM 555 C C . CYS A 1 72 ? -4.593 12.150 -0.922 1.00 81.31 72 CYS A C 1
ATOM 557 O O . CYS A 1 72 ? -5.655 12.171 -0.313 1.00 81.31 72 CYS A O 1
ATOM 559 N N . GLU A 1 73 ? -3.593 12.969 -0.596 1.00 80.19 73 GLU A N 1
ATOM 560 C CA . GLU A 1 73 ? -3.673 13.943 0.504 1.00 80.19 73 GLU A CA 1
ATOM 561 C C . GLU A 1 73 ? -4.611 15.109 0.166 1.00 80.19 73 GLU A C 1
ATOM 563 O O . GLU A 1 73 ? -5.341 15.602 1.024 1.00 80.19 73 GLU A O 1
ATOM 568 N N . SER A 1 74 ? -4.658 15.508 -1.107 1.00 80.12 74 SER A N 1
ATOM 569 C CA . SER A 1 74 ? -5.541 16.570 -1.600 1.00 80.12 74 SER A CA 1
ATOM 570 C C . SER A 1 74 ? -6.886 16.059 -2.137 1.00 80.12 74 SER A C 1
ATOM 572 O O . SER A 1 74 ? -7.804 16.854 -2.353 1.00 80.12 74 SER A O 1
ATOM 574 N N . VAL A 1 75 ? -7.044 14.745 -2.335 1.00 82.88 75 VAL A N 1
ATOM 575 C CA . VAL A 1 75 ? -8.235 14.154 -2.962 1.00 82.88 75 VAL A CA 1
ATOM 576 C C . VAL A 1 75 ? -9.213 13.628 -1.921 1.00 82.88 75 VAL A C 1
ATOM 578 O O . VAL A 1 75 ? -8.992 12.606 -1.276 1.00 82.88 75 VAL A O 1
ATOM 581 N N . LYS A 1 76 ? -10.364 14.298 -1.818 1.00 85.19 76 LYS A N 1
ATOM 582 C CA . LYS A 1 76 ? -11.492 13.846 -0.997 1.00 85.19 76 LYS A CA 1
ATOM 583 C C . LYS A 1 76 ? -12.429 12.966 -1.822 1.00 85.19 76 LYS A C 1
ATOM 585 O O . LYS A 1 76 ? -13.148 13.459 -2.689 1.00 85.19 76 LYS A O 1
ATOM 590 N N . CYS A 1 77 ? -12.437 11.668 -1.537 1.00 86.88 77 CYS A N 1
ATOM 591 C CA . CYS A 1 77 ? -13.376 10.728 -2.144 1.00 86.88 77 CYS A CA 1
ATOM 592 C C . CYS A 1 77 ? -14.744 10.755 -1.449 1.00 86.88 77 CYS A C 1
ATOM 594 O O . CYS A 1 77 ? -14.855 11.056 -0.261 1.00 86.88 77 CYS A O 1
ATOM 596 N N . ARG A 1 78 ? -15.806 10.429 -2.198 1.00 82.62 78 ARG A N 1
ATOM 597 C CA . ARG A 1 78 ? -17.153 10.230 -1.641 1.00 82.62 78 ARG A CA 1
ATOM 598 C C . ARG A 1 78 ? -17.162 9.010 -0.707 1.00 82.62 78 ARG A C 1
ATOM 600 O O . ARG A 1 78 ? -16.400 8.072 -0.921 1.00 82.62 78 ARG A O 1
ATOM 607 N N . HIS A 1 79 ? -18.067 8.992 0.275 1.00 77.69 79 HIS A N 1
ATOM 608 C CA . HIS A 1 79 ? -18.329 7.814 1.112 1.00 77.69 79 HIS A CA 1
ATOM 609 C C . HIS A 1 79 ? -18.446 6.522 0.283 1.00 77.69 79 HIS A C 1
ATOM 611 O O . HIS A 1 79 ? -19.106 6.508 -0.759 1.00 77.69 79 HIS A O 1
ATOM 617 N N . GLY A 1 80 ? -17.791 5.455 0.754 1.00 75.25 80 GLY A N 1
ATOM 618 C CA . GLY A 1 80 ? -17.700 4.162 0.065 1.00 75.25 80 GLY A CA 1
ATOM 619 C C . GLY A 1 80 ? -16.553 4.049 -0.948 1.00 75.25 80 GLY A C 1
ATOM 620 O O . GLY A 1 80 ? -16.394 2.999 -1.565 1.00 75.25 80 GLY A O 1
ATOM 621 N N . TYR A 1 81 ? -15.742 5.099 -1.118 1.00 83.75 81 TYR A N 1
ATOM 622 C CA . TYR A 1 81 ? -14.589 5.114 -2.017 1.00 83.75 81 TYR A CA 1
ATOM 623 C C . TYR A 1 81 ? -13.324 5.524 -1.261 1.00 83.75 81 TYR A C 1
ATOM 625 O O . TYR A 1 81 ? -13.364 6.421 -0.421 1.00 83.75 81 TYR A O 1
ATOM 633 N N . TYR A 1 82 ? -12.192 4.909 -1.596 1.00 83.69 82 TYR A N 1
ATOM 634 C CA . TYR A 1 82 ? -10.873 5.315 -1.122 1.00 83.69 82 TYR A CA 1
ATOM 635 C C . TYR A 1 82 ? -10.037 5.847 -2.283 1.00 83.69 82 TYR A C 1
ATOM 637 O O . TYR A 1 82 ? -10.227 5.464 -3.440 1.00 83.69 82 TYR A O 1
ATOM 645 N N . CYS A 1 83 ? -9.126 6.768 -1.985 1.00 87.81 83 CYS A N 1
ATOM 646 C CA . CYS A 1 83 ? -8.209 7.264 -2.994 1.00 87.81 83 CYS A CA 1
ATOM 647 C C . CYS A 1 83 ? -7.106 6.231 -3.237 1.00 87.81 83 CYS A C 1
ATOM 649 O O . CYS A 1 83 ? -6.416 5.810 -2.309 1.00 87.81 83 CYS A O 1
ATOM 651 N N . GLN A 1 84 ? -6.943 5.833 -4.495 1.00 84.75 84 GLN A N 1
ATOM 652 C CA . GLN A 1 84 ? -5.875 4.961 -4.945 1.00 84.75 84 GLN A CA 1
ATOM 653 C C . GLN A 1 84 ? -4.910 5.769 -5.823 1.00 84.75 84 GLN A C 1
ATOM 655 O O . GLN A 1 84 ? -5.328 6.234 -6.894 1.00 84.75 84 GLN A O 1
ATOM 660 N N . PRO A 1 85 ? -3.634 5.918 -5.416 1.00 80.31 85 PRO A N 1
ATOM 661 C CA . PRO A 1 85 ? -2.623 6.542 -6.262 1.00 80.31 85 PRO A CA 1
ATOM 662 C C . PRO A 1 85 ? -2.454 5.717 -7.540 1.00 80.31 85 PRO A C 1
ATOM 664 O O . PRO A 1 85 ? -2.451 4.481 -7.500 1.00 80.31 85 PRO A O 1
ATOM 667 N N . GLN A 1 86 ? -2.355 6.386 -8.685 1.00 76.44 86 GLN A N 1
ATOM 668 C CA . GLN A 1 86 ? -2.291 5.721 -9.986 1.00 76.44 86 GLN A CA 1
ATOM 669 C C . GLN A 1 86 ? -0.883 5.867 -10.546 1.00 76.44 86 GLN A C 1
ATOM 671 O O . GLN A 1 86 ? -0.520 6.889 -11.109 1.00 76.44 86 GLN A O 1
ATOM 676 N N . ARG A 1 87 ? -0.079 4.807 -10.454 1.00 70.00 87 ARG A N 1
ATOM 677 C CA . ARG A 1 87 ? 1.261 4.808 -11.050 1.00 70.00 87 ARG A CA 1
ATOM 678 C C . ARG A 1 87 ? 1.221 4.132 -12.412 1.00 70.00 87 ARG A C 1
ATOM 680 O O . ARG A 1 87 ? 0.935 2.939 -12.507 1.00 70.00 87 ARG A O 1
ATOM 687 N N . ARG A 1 88 ? 1.531 4.881 -13.473 1.00 61.34 88 ARG A N 1
ATOM 688 C CA . ARG A 1 88 ? 1.847 4.304 -14.788 1.00 61.34 88 ARG A CA 1
ATOM 689 C C . ARG A 1 88 ? 3.348 4.338 -15.008 1.00 61.34 88 ARG A C 1
ATOM 691 O O . ARG A 1 88 ? 3.970 5.392 -14.965 1.00 61.34 88 ARG A O 1
ATOM 698 N N . TYR A 1 89 ? 3.911 3.171 -15.299 1.00 59.97 89 TYR A N 1
ATOM 699 C CA . TYR A 1 89 ? 5.262 3.076 -15.828 1.00 59.97 89 TYR A CA 1
ATOM 700 C C . TYR A 1 89 ? 5.201 3.344 -17.330 1.00 59.97 89 TYR A C 1
ATOM 702 O O . TYR A 1 89 ? 4.708 2.518 -18.097 1.00 59.97 89 TYR A O 1
ATOM 710 N N . CYS A 1 90 ? 5.668 4.517 -17.742 1.00 61.62 90 CYS A N 1
ATOM 711 C CA . CYS A 1 90 ? 5.850 4.844 -19.149 1.00 61.62 90 CYS A CA 1
ATOM 712 C C . CYS A 1 90 ? 7.306 4.589 -19.551 1.00 61.62 90 CYS A C 1
ATOM 714 O O . CYS A 1 90 ? 8.232 4.934 -18.822 1.00 61.62 90 CYS A O 1
ATOM 716 N N . VAL A 1 91 ? 7.489 3.972 -20.719 1.00 67.94 91 VAL A N 1
ATOM 717 C CA . VAL A 1 91 ? 8.809 3.636 -21.282 1.00 67.94 91 VAL A CA 1
ATOM 718 C C . VAL A 1 91 ? 9.337 4.761 -22.186 1.00 67.94 91 VAL A C 1
ATOM 720 O O . VAL A 1 91 ? 10.536 4.855 -22.419 1.00 67.94 91 VAL A O 1
ATOM 723 N N . THR A 1 92 ? 8.454 5.638 -22.672 1.00 50.91 92 THR A N 1
ATOM 724 C CA . THR A 1 92 ? 8.763 6.707 -23.632 1.00 50.91 92 THR A CA 1
ATOM 725 C C . THR A 1 92 ? 8.109 8.023 -23.209 1.00 50.91 92 THR A C 1
ATOM 727 O O . THR A 1 92 ? 6.944 8.025 -22.811 1.00 50.91 92 THR A O 1
ATOM 730 N N . THR A 1 93 ? 8.842 9.134 -23.307 1.00 54.88 93 THR A N 1
ATOM 731 C CA . THR A 1 93 ? 8.383 10.491 -22.966 1.00 54.88 93 THR A CA 1
ATOM 732 C C . THR A 1 93 ? 7.577 11.142 -24.105 1.00 54.88 93 THR A C 1
ATOM 734 O O . THR A 1 93 ? 7.831 10.831 -25.271 1.00 54.88 93 THR A O 1
ATOM 737 N N . PRO A 1 94 ? 6.629 12.062 -23.805 1.00 58.47 94 PRO A N 1
ATOM 738 C CA . PRO A 1 94 ? 6.235 12.552 -22.477 1.00 58.47 94 PRO A CA 1
ATOM 739 C C . PRO A 1 94 ? 5.29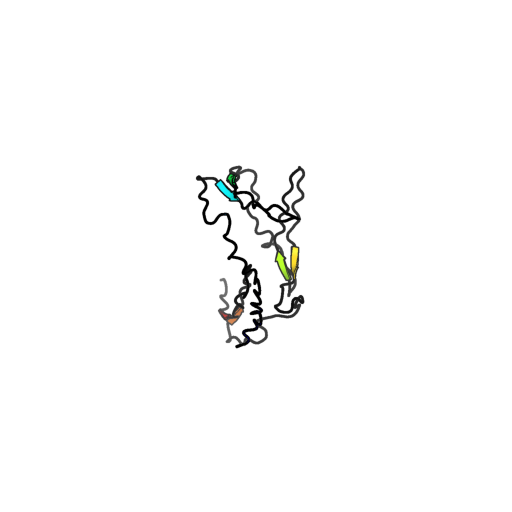2 11.591 -21.729 1.00 58.47 94 PRO A C 1
ATOM 741 O O . PRO A 1 94 ? 4.330 11.061 -22.283 1.00 58.47 94 PRO A O 1
ATOM 744 N N . CYS A 1 95 ? 5.574 11.378 -20.443 1.00 52.69 95 CYS A N 1
ATOM 745 C CA . CYS A 1 95 ? 4.830 10.457 -19.589 1.00 52.69 95 CYS A CA 1
ATOM 746 C C . CYS A 1 95 ? 3.704 11.203 -18.868 1.00 52.69 95 CYS A C 1
ATOM 748 O O . CYS A 1 95 ? 3.955 11.928 -17.908 1.00 52.69 95 CYS A O 1
ATOM 750 N N . TYR A 1 96 ? 2.460 11.003 -19.294 1.00 69.62 96 TYR A N 1
ATOM 751 C CA . TYR A 1 96 ? 1.306 11.495 -18.545 1.00 69.62 96 TYR A CA 1
ATOM 752 C C . TYR A 1 96 ? 1.067 10.590 -17.330 1.00 69.62 96 TYR A C 1
ATOM 754 O O . TYR A 1 96 ? 0.595 9.458 -17.475 1.00 69.62 96 TYR A O 1
ATOM 762 N N . GLN A 1 97 ? 1.414 11.081 -16.138 1.00 67.56 97 GLN A N 1
ATOM 763 C CA . GLN A 1 97 ? 1.047 10.450 -14.870 1.00 67.56 97 GLN A CA 1
ATOM 764 C C . GLN A 1 97 ? -0.475 10.598 -14.703 1.00 67.56 97 GLN A C 1
ATOM 766 O O . GLN A 1 97 ? -0.973 11.727 -14.671 1.00 67.56 97 GLN A O 1
ATOM 771 N N . PRO A 1 98 ? -1.253 9.504 -14.671 1.00 71.12 98 PRO A N 1
ATOM 772 C CA . PRO A 1 98 ? -2.665 9.613 -14.348 1.00 71.12 98 PRO A CA 1
ATOM 773 C C . PRO A 1 98 ? -2.799 10.117 -12.913 1.00 71.12 98 PRO A C 1
ATOM 775 O O . PRO A 1 98 ? -2.118 9.632 -12.018 1.00 71.12 98 PRO A O 1
ATOM 778 N N . GLY A 1 99 ? -3.692 11.079 -12.698 1.00 78.94 99 GLY A N 1
ATOM 779 C CA . GLY A 1 99 ? -3.986 11.540 -11.351 1.00 78.94 99 GLY A CA 1
ATOM 780 C C . GLY A 1 99 ? -4.564 10.427 -10.458 1.00 78.94 99 GLY A C 1
ATOM 781 O O . GLY A 1 99 ? -5.060 9.409 -10.960 1.00 78.94 99 GLY A O 1
ATOM 782 N N . PRO A 1 100 ? -4.552 10.640 -9.134 1.00 85.31 100 PRO A N 1
ATOM 783 C CA . PRO A 1 100 ? -5.208 9.773 -8.153 1.00 85.31 100 PRO A CA 1
ATOM 784 C C . PRO A 1 100 ? -6.670 9.505 -8.527 1.00 85.31 100 PRO A C 1
ATOM 786 O O . PRO A 1 100 ? -7.382 10.389 -9.010 1.00 85.31 100 PRO A O 1
ATOM 789 N N . LYS A 1 101 ? -7.147 8.284 -8.266 1.00 87.88 101 LYS A N 1
ATOM 790 C CA . LYS A 1 101 ? -8.527 7.885 -8.567 1.00 87.88 101 LYS A CA 1
ATOM 791 C C . LYS A 1 101 ? -9.237 7.392 -7.314 1.00 87.88 101 LYS A C 1
ATOM 793 O O . LYS A 1 101 ? -8.709 6.558 -6.588 1.00 87.88 101 LYS A O 1
ATOM 798 N N . CYS A 1 102 ? -10.464 7.855 -7.098 1.00 87.31 102 CYS A N 1
ATOM 799 C CA . CYS A 1 102 ? -11.352 7.273 -6.097 1.00 87.31 102 CYS A CA 1
ATOM 800 C C . CYS A 1 102 ? -11.891 5.933 -6.604 1.00 87.31 102 CYS A C 1
ATOM 802 O O . CYS A 1 102 ? -12.558 5.879 -7.640 1.00 87.31 102 CYS A O 1
ATOM 804 N N . VAL A 1 103 ? -11.606 4.858 -5.881 1.00 86.25 103 VAL A N 1
ATOM 805 C CA . VAL A 1 103 ? -12.055 3.497 -6.192 1.00 86.25 103 VAL A CA 1
ATOM 806 C C . VAL A 1 103 ? -12.932 2.974 -5.053 1.00 86.25 103 VAL A C 1
ATOM 808 O O . VAL A 1 103 ? -12.724 3.366 -3.905 1.00 86.25 103 VAL A O 1
ATOM 811 N N . PRO A 1 104 ? -13.958 2.159 -5.343 1.00 81.25 104 PRO A N 1
ATOM 812 C CA . PRO A 1 104 ? -14.850 1.657 -4.306 1.00 81.25 104 PRO A CA 1
ATOM 813 C C . PRO A 1 104 ? -14.089 0.759 -3.327 1.00 81.25 104 PRO A C 1
ATOM 815 O O . PRO A 1 104 ? -13.220 -0.012 -3.735 1.00 81.25 104 PRO A O 1
ATOM 818 N N . ILE A 1 105 ? -14.422 0.851 -2.040 1.00 76.81 105 ILE A N 1
ATOM 819 C CA . ILE A 1 105 ? -13.864 -0.034 -1.012 1.00 76.81 105 ILE A CA 1
ATOM 820 C C . ILE A 1 105 ? -14.442 -1.442 -1.250 1.00 76.81 105 ILE A C 1
ATOM 822 O O . ILE A 1 105 ? -15.669 -1.593 -1.240 1.00 76.81 105 ILE A O 1
ATOM 826 N N . PRO A 1 106 ? -13.607 -2.466 -1.510 1.00 58.56 106 PRO A N 1
ATOM 827 C CA . PRO A 1 106 ? -14.096 -3.821 -1.720 1.00 58.56 106 PRO A CA 1
ATOM 828 C C . PRO A 1 106 ? -14.716 -4.351 -0.426 1.00 58.56 106 PRO A C 1
ATOM 830 O O . PRO A 1 106 ? -14.125 -4.222 0.645 1.00 58.56 106 PRO A O 1
ATOM 833 N N . THR A 1 107 ? -15.897 -4.960 -0.525 1.00 62.44 107 THR A N 1
ATOM 834 C CA . THR A 1 107 ? -16.464 -5.744 0.580 1.00 62.44 107 THR A CA 1
ATOM 835 C C . THR A 1 107 ? -16.271 -7.231 0.358 1.00 62.44 107 THR A C 1
ATOM 837 O O . THR A 1 107 ? -16.021 -7.668 -0.765 1.00 62.44 107 THR A O 1
ATOM 840 N N . GLU A 1 108 ? -16.372 -8.012 1.434 1.00 54.41 108 GLU A N 1
ATOM 841 C CA . GLU A 1 108 ? -16.179 -9.469 1.422 1.00 54.41 108 GLU A CA 1
ATOM 842 C C . GLU A 1 108 ? -17.126 -10.203 0.454 1.00 54.41 108 GLU A C 1
ATOM 844 O O . GLU A 1 108 ? -16.825 -11.313 0.026 1.00 54.41 108 GLU A O 1
ATOM 849 N N . THR A 1 109 ? -18.226 -9.573 0.032 1.00 57.06 109 THR A N 1
ATOM 850 C CA . THR A 1 1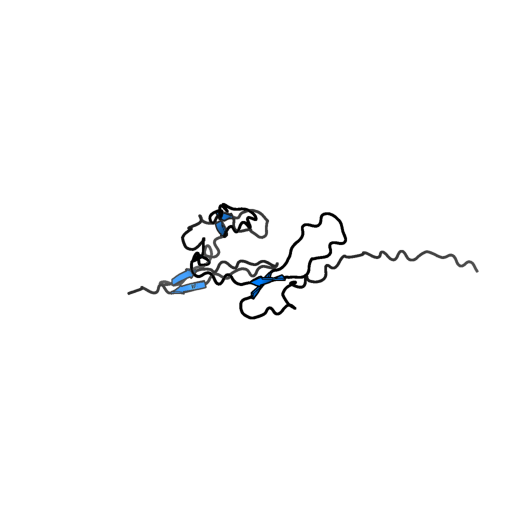09 ? -19.164 -10.109 -0.966 1.00 57.06 109 THR A CA 1
ATOM 851 C C . THR A 1 109 ? -18.834 -9.720 -2.413 1.00 57.06 109 THR A C 1
ATOM 853 O O . THR A 1 109 ? -19.554 -10.113 -3.326 1.00 57.06 109 THR A O 1
ATOM 856 N N . GLY A 1 110 ? -17.753 -8.971 -2.665 1.00 52.12 110 GLY A N 1
ATOM 857 C CA . GLY A 1 110 ? -17.354 -8.536 -4.011 1.00 52.12 110 GLY A CA 1
ATOM 858 C C . GLY A 1 110 ? -18.210 -7.407 -4.598 1.00 52.12 110 GLY A C 1
ATOM 859 O O . GLY A 1 110 ? -17.916 -6.925 -5.692 1.00 52.12 110 GLY A O 1
ATOM 860 N N . GLU A 1 111 ? -19.225 -6.938 -3.872 1.00 52.59 111 GLU A N 1
ATOM 861 C CA . GLU A 1 111 ? -20.018 -5.774 -4.254 1.00 52.59 111 GLU A CA 1
ATOM 862 C C . GLU A 1 111 ? -19.435 -4.489 -3.633 1.00 52.59 111 GLU A C 1
ATOM 864 O O . GLU A 1 111 ? -18.968 -4.491 -2.489 1.00 52.59 111 GLU A O 1
ATOM 869 N N . PRO A 1 112 ? -19.420 -3.358 -4.353 1.00 50.41 112 PRO A N 1
ATOM 870 C CA . PRO A 1 112 ? -19.019 -2.079 -3.780 1.00 50.41 112 PRO A CA 1
ATOM 871 C C . PRO A 1 112 ? -20.063 -1.649 -2.735 1.00 50.41 112 PRO A C 1
ATOM 873 O O . PRO A 1 112 ? -21.114 -1.114 -3.093 1.00 50.41 112 PRO A O 1
ATOM 876 N N . SER A 1 113 ? -19.805 -1.867 -1.436 1.00 49.00 113 SER A N 1
ATOM 877 C CA . SER A 1 113 ? -20.718 -1.366 -0.399 1.00 49.00 113 SER A CA 1
ATOM 878 C C . SER A 1 113 ? -20.582 0.138 -0.298 1.00 49.00 113 SER A C 1
ATOM 880 O O . SER A 1 113 ? -19.737 0.682 0.408 1.00 49.00 113 SER A O 1
ATOM 882 N N . LEU A 1 114 ? -21.527 0.815 -0.928 1.00 52.06 114 LEU A N 1
ATOM 883 C CA . LEU A 1 114 ? -21.828 2.222 -0.712 1.00 52.06 114 LEU A CA 1
ATOM 884 C C . LEU A 1 114 ? -22.257 2.555 0.739 1.00 52.06 114 LEU A C 1
ATOM 886 O O . LEU A 1 114 ? -22.558 3.714 1.004 1.00 52.06 114 LEU A O 1
ATOM 890 N N . HIS A 1 115 ? -22.296 1.585 1.667 1.00 57.12 115 HIS A N 1
ATOM 891 C CA . HIS A 1 115 ? -22.961 1.719 2.971 1.00 57.12 115 HIS A CA 1
ATOM 892 C C . HIS A 1 115 ? -22.257 1.091 4.193 1.00 57.12 115 HIS A C 1
ATOM 894 O O . HIS A 1 115 ? -22.871 1.046 5.256 1.00 57.12 115 HIS A O 1
ATOM 900 N N . TYR A 1 116 ? -20.997 0.636 4.124 1.00 66.25 116 TYR A N 1
ATOM 901 C CA . TYR A 1 116 ? -20.331 0.175 5.355 1.00 66.25 116 TYR A CA 1
ATOM 902 C C . TYR A 1 116 ? -19.757 1.361 6.142 1.00 66.25 116 TYR A C 1
ATOM 904 O O . TYR A 1 116 ? -18.706 1.901 5.802 1.00 66.25 116 TYR A O 1
ATOM 912 N N . ASN A 1 117 ? -20.470 1.780 7.189 1.00 78.19 117 ASN A N 1
ATOM 913 C CA . ASN A 1 117 ? -19.982 2.729 8.182 1.00 78.19 117 ASN A CA 1
ATOM 914 C C . ASN A 1 117 ? -19.776 1.979 9.512 1.00 78.19 117 ASN A C 1
ATOM 916 O O . ASN A 1 117 ? -20.767 1.711 10.195 1.00 78.19 117 ASN A O 1
ATOM 920 N N . PRO A 1 118 ? -18.532 1.649 9.911 1.00 80.88 118 PRO A N 1
ATOM 921 C CA . PRO A 1 118 ? -18.275 0.924 11.160 1.00 80.88 118 PRO A CA 1
ATOM 922 C C . PRO A 1 118 ? -18.700 1.724 12.401 1.00 80.88 118 PRO A C 1
ATOM 924 O O . PRO A 1 118 ? -18.974 1.143 13.444 1.00 80.88 118 PRO A O 1
ATOM 927 N N . CYS A 1 119 ? -18.850 3.045 12.280 1.00 87.81 119 CYS A N 1
ATOM 928 C CA . CYS A 1 119 ? -19.372 3.901 13.339 1.00 87.81 119 CYS A CA 1
ATOM 929 C C . CYS A 1 119 ? -20.906 3.944 13.418 1.00 87.81 119 CYS A C 1
ATOM 931 O O . CYS A 1 119 ? -21.433 4.560 14.338 1.00 87.81 119 CYS A O 1
ATOM 933 N N . ALA A 1 120 ? -21.644 3.311 12.496 1.00 87.00 120 ALA A N 1
ATOM 934 C CA . ALA A 1 120 ? -23.110 3.371 12.490 1.00 87.00 120 ALA A CA 1
ATOM 935 C C . ALA A 1 120 ? -23.748 2.768 13.754 1.00 87.00 120 ALA A C 1
ATOM 937 O O . ALA A 1 120 ? -24.796 3.237 14.187 1.00 87.00 120 ALA A O 1
ATOM 938 N N . ASN A 1 121 ? -23.098 1.767 14.356 1.00 88.06 121 ASN A N 1
ATOM 939 C CA . ASN A 1 121 ? -23.596 1.060 15.539 1.00 88.06 121 ASN A CA 1
ATOM 940 C C . ASN A 1 121 ? -22.808 1.388 16.822 1.00 88.06 121 ASN A C 1
ATOM 942 O O . ASN A 1 121 ? -23.030 0.757 17.853 1.00 88.06 121 ASN A O 1
ATOM 946 N N . VAL A 1 122 ? -21.884 2.354 16.781 1.00 91.44 122 VAL A N 1
ATOM 947 C CA . VAL A 1 122 ? -21.042 2.713 17.931 1.00 91.44 122 VAL A CA 1
ATOM 948 C C . VAL A 1 122 ? -21.592 3.962 18.598 1.00 91.44 122 VAL A C 1
ATOM 950 O O . VAL A 1 122 ? -21.659 5.029 17.993 1.00 91.44 122 VAL A O 1
ATOM 953 N N . THR A 1 123 ? -21.957 3.836 19.872 1.00 95.00 123 THR A N 1
ATOM 954 C CA . THR A 1 123 ? -22.366 4.979 20.695 1.00 95.00 123 THR A CA 1
ATOM 955 C C . THR A 1 123 ? -21.189 5.416 21.558 1.00 95.00 123 THR A C 1
ATOM 957 O O . THR A 1 123 ? -20.748 4.673 22.430 1.00 95.00 123 THR A O 1
ATOM 960 N N . CYS A 1 124 ? -20.678 6.619 21.307 1.00 94.25 124 CYS A N 1
ATOM 961 C CA . CYS A 1 124 ? -19.585 7.215 22.069 1.00 94.25 124 CYS A CA 1
ATOM 962 C C . CYS A 1 124 ? -20.113 8.125 23.192 1.00 94.25 124 CYS A C 1
ATOM 964 O O . CYS A 1 124 ? -21.186 8.720 23.074 1.00 94.25 124 CYS A O 1
ATOM 966 N N . SER A 1 125 ? -19.357 8.250 24.285 1.00 94.69 125 SER A N 1
ATOM 967 C CA . SER A 1 125 ? -19.688 9.137 25.409 1.00 94.69 125 SER A CA 1
ATOM 968 C C . SER A 1 125 ? -19.657 10.617 25.002 1.00 94.69 125 SER A C 1
ATOM 970 O O . SER A 1 125 ? -18.968 11.005 24.055 1.00 94.69 125 SER A O 1
ATOM 972 N N . ALA A 1 126 ? -20.356 11.477 25.750 1.00 92.94 126 ALA A N 1
ATOM 973 C CA . ALA A 1 126 ? -20.320 12.922 25.520 1.00 92.94 126 ALA A CA 1
ATOM 974 C C . ALA A 1 126 ? -18.872 13.453 25.515 1.00 92.94 126 ALA A C 1
ATOM 976 O O . ALA A 1 126 ? -18.084 13.127 26.400 1.00 92.94 126 ALA A O 1
ATOM 977 N N . GLY A 1 127 ? -18.528 14.262 24.508 1.00 92.00 127 GLY A N 1
ATOM 978 C CA . GLY A 1 127 ? -17.169 14.789 24.313 1.00 92.00 127 GLY A CA 1
ATOM 979 C C . GLY A 1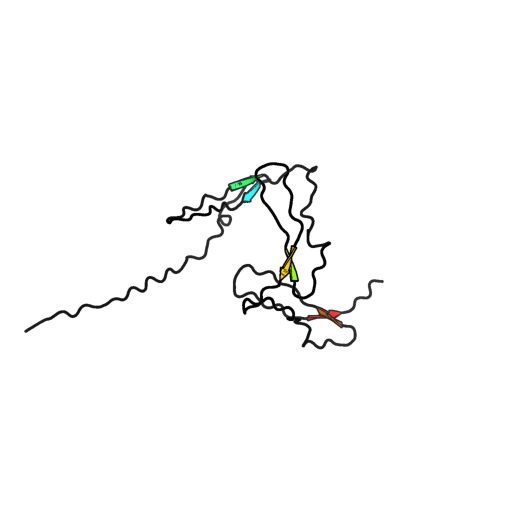 127 ? -16.228 13.886 23.505 1.00 92.00 127 GLY A C 1
ATOM 980 O O . GLY A 1 127 ? -15.075 14.256 23.291 1.00 92.00 127 GLY A O 1
ATOM 981 N N . THR A 1 128 ? -16.708 12.741 23.013 1.00 93.56 128 THR A N 1
ATOM 982 C CA . THR A 1 128 ? -15.950 11.847 22.123 1.00 93.56 128 THR A CA 1
ATOM 983 C C . THR A 1 128 ? -16.651 11.652 20.780 1.00 93.56 128 THR A C 1
ATOM 985 O O . THR A 1 128 ? -17.862 11.840 20.674 1.00 93.56 128 THR A O 1
ATOM 988 N N . TYR A 1 129 ? -15.896 11.287 19.745 1.00 91.62 129 TYR A N 1
ATOM 989 C CA . TYR A 1 129 ? -16.415 10.966 18.416 1.00 91.62 129 TYR A CA 1
ATOM 990 C C . TYR A 1 129 ? -15.900 9.605 17.948 1.00 91.62 129 TYR A C 1
ATOM 992 O O . TYR A 1 129 ? -14.792 9.202 18.293 1.00 91.62 129 TYR A O 1
ATOM 1000 N N . CYS A 1 130 ? -16.713 8.885 17.173 1.00 92.31 130 CYS A N 1
ATOM 1001 C CA . CYS A 1 130 ? -16.295 7.605 16.614 1.00 92.31 130 CYS A CA 1
ATOM 1002 C C . CYS A 1 130 ? -15.325 7.830 15.453 1.00 92.31 130 CYS A C 1
ATOM 1004 O O . CYS A 1 130 ? -15.618 8.579 14.517 1.00 92.31 130 CYS A O 1
ATOM 1006 N N . GLN A 1 131 ? -14.187 7.154 15.517 1.00 90.00 131 GLN A N 1
ATOM 1007 C CA . GLN A 1 131 ? -13.165 7.119 14.490 1.00 90.00 131 GLN A CA 1
ATOM 1008 C C . GLN A 1 131 ? -12.871 5.658 14.139 1.00 90.00 131 GLN A C 1
ATOM 1010 O O . GLN A 1 131 ? -13.048 4.750 14.949 1.00 90.00 131 GLN A O 1
ATOM 1015 N N . PHE A 1 132 ? -12.435 5.414 12.910 1.00 85.94 132 PHE A N 1
ATOM 1016 C CA . PHE A 1 132 ? -11.965 4.104 12.484 1.00 85.94 132 PHE A CA 1
ATOM 1017 C C . PHE A 1 132 ? -10.804 4.271 11.511 1.00 85.94 132 PHE A C 1
ATOM 1019 O O . PHE A 1 132 ? -10.728 5.255 10.771 1.00 85.94 132 PHE A O 1
ATOM 1026 N N . THR A 1 133 ? -9.909 3.290 11.501 1.00 78.69 133 THR A N 1
ATOM 1027 C CA . THR A 1 133 ? -8.763 3.266 10.591 1.00 78.69 133 THR A CA 1
ATOM 1028 C C . THR A 1 133 ? -9.101 2.412 9.381 1.00 78.69 133 THR A C 1
ATOM 1030 O O . THR A 1 133 ? -9.584 1.295 9.520 1.00 78.69 133 THR A O 1
ATOM 1033 N N . ILE A 1 134 ? -8.827 2.902 8.176 1.00 73.75 134 ILE A N 1
ATOM 1034 C CA . ILE A 1 134 ? -8.949 2.080 6.970 1.00 73.75 134 ILE A CA 1
ATOM 1035 C C . ILE A 1 134 ? -7.654 1.278 6.821 1.00 73.75 134 ILE A C 1
ATOM 1037 O O . ILE A 1 134 ? -6.592 1.854 6.586 1.00 73.75 134 ILE A O 1
ATOM 1041 N N . ILE A 1 135 ? -7.736 -0.046 6.966 1.00 71.38 135 ILE A N 1
ATOM 1042 C CA . ILE A 1 135 ? -6.596 -0.943 6.753 1.00 71.38 135 ILE A CA 1
ATOM 1043 C C . ILE A 1 135 ? -6.624 -1.430 5.302 1.00 71.38 135 ILE A C 1
ATOM 1045 O O . ILE A 1 135 ? -7.523 -2.160 4.891 1.00 71.38 135 ILE A O 1
ATOM 1049 N N . ASN A 1 136 ? -5.616 -1.036 4.524 1.00 68.44 136 ASN A N 1
ATOM 1050 C CA . ASN A 1 136 ? -5.393 -1.577 3.186 1.00 68.44 136 ASN A CA 1
ATOM 1051 C C . ASN 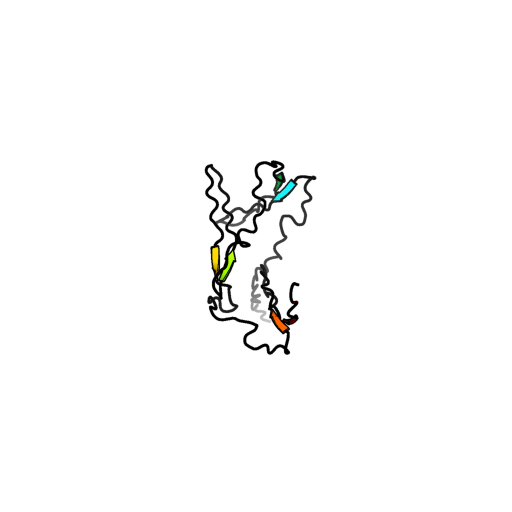A 1 136 ? -4.616 -2.892 3.303 1.00 68.44 136 ASN A C 1
ATOM 1053 O O . ASN A 1 136 ? -3.409 -2.883 3.546 1.00 68.44 136 ASN A O 1
ATOM 1057 N N . CYS A 1 137 ? -5.294 -4.022 3.126 1.00 66.00 137 CYS A N 1
ATOM 1058 C CA . CYS A 1 137 ? -4.667 -5.340 3.176 1.00 66.00 137 CYS A CA 1
ATOM 1059 C C . CYS A 1 137 ? -4.482 -5.931 1.777 1.00 66.00 137 CYS A C 1
ATOM 1061 O O . CYS A 1 137 ? -5.377 -5.880 0.936 1.00 66.00 137 CYS A O 1
ATOM 1063 N N . PHE A 1 138 ? -3.311 -6.527 1.551 1.00 63.62 138 PHE A N 1
ATOM 1064 C CA . PHE A 1 138 ? -2.958 -7.202 0.297 1.00 63.62 138 PHE A CA 1
ATOM 1065 C C . PHE A 1 138 ? -3.173 -8.724 0.352 1.00 63.62 138 PHE A C 1
ATOM 1067 O O . PHE A 1 138 ? -3.112 -9.390 -0.680 1.00 63.62 138 PHE A O 1
ATOM 1074 N N . THR A 1 139 ? -3.415 -9.280 1.544 1.00 51.81 139 THR A N 1
ATOM 1075 C CA . THR A 1 139 ? -3.559 -10.721 1.803 1.00 51.81 139 THR A CA 1
ATOM 1076 C C . THR A 1 139 ? -4.778 -10.995 2.681 1.00 51.81 139 THR A C 1
ATOM 1078 O O . THR A 1 139 ? -5.009 -10.274 3.649 1.00 51.81 139 THR A O 1
ATOM 1081 N N . THR A 1 140 ? -5.533 -12.049 2.369 1.00 50.75 140 THR A N 1
ATOM 1082 C CA . THR A 1 140 ? -6.710 -12.493 3.136 1.00 50.75 140 THR A CA 1
ATOM 1083 C C . THR A 1 140 ? -6.334 -13.483 4.252 1.00 50.75 140 THR A C 1
ATOM 1085 O O . THR A 1 140 ? -5.463 -14.324 4.009 1.00 50.75 140 THR A O 1
ATOM 1088 N N . PRO A 1 141 ? -7.027 -13.479 5.412 1.00 68.56 141 PRO A N 1
ATOM 1089 C CA . PRO A 1 141 ? -8.132 -12.583 5.768 1.00 68.56 141 PRO A CA 1
ATOM 1090 C C . PRO A 1 141 ? -7.636 -11.187 6.172 1.00 68.56 141 PRO A C 1
ATOM 1092 O O . PRO A 1 141 ? -6.655 -11.052 6.901 1.00 68.56 141 PRO A O 1
ATOM 1095 N N . CYS A 1 142 ? -8.314 -10.145 5.685 1.00 63.88 142 CYS A N 1
ATOM 1096 C CA . CYS A 1 142 ? -8.019 -8.771 6.077 1.00 63.88 142 CYS A CA 1
ATOM 1097 C C . CYS A 1 142 ? -8.544 -8.548 7.505 1.00 63.88 142 CYS A C 1
ATOM 1099 O O . CYS A 1 142 ? -9.731 -8.792 7.728 1.00 63.88 142 CYS A O 1
ATOM 1101 N N . PRO A 1 143 ? -7.729 -8.096 8.474 1.00 76.94 143 PRO A N 1
ATOM 1102 C CA . PRO A 1 143 ? -8.244 -7.671 9.770 1.00 76.94 143 PRO A CA 1
ATOM 1103 C C . PRO A 1 143 ? -9.321 -6.600 9.582 1.00 76.94 143 PRO A C 1
ATOM 1105 O O . PRO A 1 143 ? -9.104 -5.605 8.885 1.00 76.94 143 PRO A O 1
ATOM 1108 N N . GLN A 1 144 ? -10.482 -6.809 10.201 1.00 75.75 144 GLN A N 1
ATOM 1109 C CA . GLN A 1 144 ? -11.532 -5.800 10.212 1.00 75.75 144 GLN A CA 1
ATOM 1110 C C . GLN A 1 144 ? -11.153 -4.702 11.214 1.00 75.75 144 GLN A C 1
ATOM 1112 O O . GLN A 1 144 ? -10.838 -5.019 12.361 1.00 75.75 144 GLN A O 1
ATOM 1117 N N . PRO A 1 145 ? -11.129 -3.422 10.805 1.00 76.19 145 PRO A N 1
ATOM 1118 C CA . PRO A 1 145 ? -10.796 -2.345 11.718 1.00 76.19 145 PRO A CA 1
ATOM 1119 C C . PRO A 1 145 ? -11.904 -2.167 12.752 1.00 76.19 145 PRO A C 1
ATOM 1121 O O . PRO A 1 145 ? -13.068 -1.958 12.402 1.00 76.19 145 PRO A O 1
ATOM 1124 N N . GLU A 1 146 ? -11.525 -2.216 14.024 1.00 87.12 146 GLU A N 1
ATOM 1125 C CA . GLU A 1 146 ? -12.437 -1.916 15.118 1.00 87.12 146 GLU A CA 1
ATOM 1126 C C . GLU A 1 146 ? -12.593 -0.391 15.252 1.00 87.12 146 GLU A C 1
ATOM 1128 O O . GLU A 1 146 ? -11.591 0.329 15.343 1.00 87.12 146 GLU A O 1
ATOM 1133 N N . PRO A 1 147 ? -13.829 0.136 15.225 1.00 91.88 147 PRO A N 1
ATOM 1134 C CA . PRO A 1 147 ? -14.074 1.542 15.514 1.00 91.88 147 PRO A CA 1
ATOM 1135 C C . PRO A 1 147 ? -13.759 1.845 16.985 1.00 91.88 147 PRO A C 1
ATOM 1137 O O . PRO A 1 147 ? -14.032 1.036 17.871 1.00 91.88 147 PRO A O 1
ATOM 1140 N N . PHE A 1 148 ? -13.234 3.035 17.259 1.00 94.25 148 PHE A N 1
ATOM 1141 C CA . PHE A 1 148 ? -12.931 3.498 18.613 1.00 94.25 148 PHE A CA 1
ATOM 1142 C C . PHE A 1 148 ? -13.397 4.943 18.819 1.00 94.25 148 PHE A C 1
ATOM 1144 O O . PHE A 1 148 ? -13.536 5.713 17.871 1.00 94.25 148 PHE A O 1
ATOM 1151 N N . CYS A 1 149 ? -13.672 5.314 20.070 1.00 95.12 149 CYS A N 1
ATOM 1152 C CA . CYS A 1 149 ? -14.093 6.669 20.421 1.00 95.12 149 CYS A CA 1
ATOM 1153 C C . CYS A 1 149 ? -12.873 7.521 20.794 1.00 95.12 149 CYS A C 1
ATOM 1155 O O . CYS A 1 149 ? -12.166 7.205 21.751 1.00 95.12 149 CYS A O 1
ATOM 1157 N N . GLU A 1 150 ? -12.647 8.615 20.072 1.00 94.38 150 GLU A N 1
ATOM 1158 C CA . GLU A 1 150 ? -11.565 9.569 20.324 1.00 94.38 150 GLU A CA 1
ATOM 1159 C C . GLU A 1 150 ? -12.106 10.844 20.997 1.00 94.38 150 GLU A C 1
ATOM 1161 O O . GLU A 1 150 ? -13.228 11.276 20.733 1.00 94.38 150 GLU A O 1
ATOM 1166 N N . GLN A 1 151 ? -11.328 11.449 21.899 1.00 94.25 151 GLN A N 1
ATOM 1167 C CA . GLN A 1 151 ? -11.690 12.702 22.573 1.00 94.25 151 GLN A CA 1
ATOM 1168 C C . GLN A 1 151 ? -11.640 13.881 21.597 1.00 94.25 151 GLN A C 1
ATOM 1170 O O . GLN A 1 151 ? -10.683 14.031 20.836 1.00 94.25 151 GLN A O 1
ATOM 1175 N N . ILE A 1 152 ? -12.633 14.771 21.663 1.00 89.38 152 ILE A N 1
ATOM 1176 C CA . ILE A 1 152 ? -12.616 16.030 20.913 1.00 89.38 152 ILE A CA 1
ATOM 1177 C C . ILE A 1 152 ? -11.564 16.941 21.558 1.00 89.38 152 ILE A C 1
ATOM 1179 O O . ILE A 1 152 ? -11.838 17.675 22.508 1.00 89.38 152 ILE A O 1
ATOM 1183 N N . THR A 1 153 ? -10.331 16.892 21.060 1.00 84.00 153 THR A N 1
ATOM 1184 C CA . THR A 1 153 ? -9.299 17.852 21.453 1.00 84.00 153 THR A CA 1
ATOM 1185 C C . THR A 1 153 ? -9.571 19.170 20.739 1.00 84.00 153 THR A C 1
ATOM 1187 O O . THR A 1 153 ? -9.368 19.313 19.534 1.00 84.00 153 THR A O 1
ATOM 1190 N N . ALA A 1 154 ? -10.064 20.161 21.483 1.00 70.25 154 ALA A N 1
ATOM 1191 C CA . ALA A 1 154 ? -10.121 21.528 20.989 1.00 70.25 154 ALA A CA 1
ATOM 1192 C C . ALA A 1 154 ? -8.681 21.992 20.716 1.00 70.25 154 ALA A C 1
ATOM 1194 O O . ALA A 1 154 ? -7.933 22.267 21.656 1.00 70.25 154 ALA A O 1
ATOM 1195 N N . LYS A 1 155 ? -8.273 22.052 19.441 1.00 55.28 155 LYS A N 1
ATOM 1196 C CA . LYS A 1 155 ? -7.063 22.786 19.051 1.00 55.28 155 LYS A CA 1
ATOM 1197 C C . LYS A 1 155 ? -7.291 24.250 19.436 1.00 55.28 155 LYS A C 1
ATOM 1199 O O . LYS A 1 155 ? -8.085 24.930 18.790 1.00 55.28 155 LYS A O 1
ATOM 1204 N N . ARG A 1 156 ? -6.677 24.669 20.545 1.00 41.31 156 ARG A N 1
ATOM 1205 C CA . ARG A 1 156 ? -6.542 26.079 20.926 1.00 41.31 156 ARG A CA 1
ATOM 1206 C C . ARG A 1 156 ? -5.538 26.772 20.023 1.00 41.31 156 ARG A C 1
ATOM 1208 O O . ARG A 1 156 ? -4.546 26.106 19.651 1.00 41.31 156 ARG A O 1
#

pLDDT: mean 71.06, std 16.92, range [36.28, 95.12]

Secondary structure (DSSP, 8-state):
-----------------------TTTT-PPPTTEEEE------SSSS--PPPPEEEE----TT-------TTTS----TTEEEE------SSSS--PPPPEEEEPBPTTSSB-TT--GGGG--PPTTEEEE------SSSSPPPPPPEEEE-----